Protein AF-A0A814MSZ6-F1 (afdb_monomer_lite)

Secondary structure (DSSP, 8-state):
-HHHHHTT---S---HHHHHHTT-TTHHHHHHHH--HHHHHHHHHHHHHHHHTT-S--PPPP--PPTTSPPPPPPPPPP--HHHHHHH-TT---------S--EEEEE-TT--EEEEETTSPBPPGGGTHHHHHHHHHH-TT-SSEEEE-

Sequence (150 aa):
MFIRLIQKDLKINACPKHIIDSLGANAYESFQATNDLKSFIKHYLEHKNSIDNGTQLNKQLSIKIELMTPVHPMLTEPCKSVDFAFKRCPNGFYAEIKYDGEHLQVHKDQANKFKFFSRSLKPVIEHKIEQISQYVLKAFPKGESLILDG

InterPro domains:
  IPR012310 DNA ligase, ATP-dependent, central [PF01068] (73-150)
  IPR036599 DNA ligase, ATP-dependent, N-terminal domain superfamily [G3DSA:1.10.3260.10] (1-52)
  IPR050191 ATP-dependent DNA ligase [PTHR45674] (2-150)

Radius of gyration: 19.81 Å; chains: 1; bounding box: 41×50×52 Å

Structure (mmCIF, N/CA/C/O backbone):
data_AF-A0A814MSZ6-F1
#
_entry.id   AF-A0A814MSZ6-F1
#
loop_
_atom_site.group_PDB
_atom_site.id
_atom_site.type_symbol
_atom_site.label_atom_id
_atom_site.label_alt_id
_atom_site.label_comp_id
_atom_site.label_asym_id
_atom_site.label_entity_id
_atom_site.label_seq_id
_atom_site.pdbx_PDB_ins_code
_atom_site.Cartn_x
_atom_site.Cartn_y
_atom_site.Cartn_z
_atom_site.occupancy
_atom_site.B_iso_or_equiv
_atom_site.auth_seq_id
_atom_site.auth_comp_id
_atom_site.auth_asym_id
_atom_site.auth_atom_id
_atom_site.pdbx_PDB_model_num
ATOM 1 N N . MET A 1 1 ? 3.470 30.964 3.367 1.00 75.94 1 MET A N 1
ATOM 2 C CA . MET A 1 1 ? 3.510 29.548 3.808 1.00 75.94 1 MET A CA 1
ATOM 3 C C . MET A 1 1 ? 2.179 28.825 3.587 1.00 75.94 1 MET A C 1
ATOM 5 O O . MET A 1 1 ? 2.198 27.762 2.986 1.00 75.94 1 MET A O 1
ATOM 9 N N . PHE A 1 2 ? 1.029 29.402 3.964 1.00 93.19 2 PHE A N 1
ATOM 10 C CA . PHE A 1 2 ? -0.299 28.780 3.785 1.00 93.19 2 PHE A CA 1
ATOM 11 C C . PHE A 1 2 ? -0.625 28.319 2.356 1.00 93.19 2 PHE A C 1
ATOM 13 O O . PHE A 1 2 ? -1.100 27.205 2.175 1.00 93.19 2 PHE A O 1
ATOM 20 N N . ILE A 1 3 ? -0.292 29.116 1.335 1.00 94.81 3 ILE A N 1
ATOM 21 C CA . ILE A 1 3 ? -0.525 28.742 -0.073 1.00 94.81 3 ILE A CA 1
ATOM 22 C C . ILE A 1 3 ? 0.195 27.431 -0.434 1.00 94.81 3 ILE A C 1
ATOM 24 O O . ILE A 1 3 ? -0.379 26.580 -1.104 1.00 94.81 3 ILE A O 1
ATOM 28 N N . ARG A 1 4 ? 1.415 27.215 0.075 1.00 92.75 4 ARG A N 1
ATOM 29 C CA . ARG A 1 4 ? 2.180 25.980 -0.161 1.00 92.75 4 ARG A CA 1
ATOM 30 C C . ARG A 1 4 ? 1.559 24.756 0.517 1.00 92.75 4 ARG A C 1
ATOM 32 O O . ARG A 1 4 ? 1.594 23.666 -0.045 1.00 92.75 4 ARG A O 1
ATOM 39 N N . LEU A 1 5 ? 0.946 24.939 1.691 1.00 94.50 5 LEU A N 1
ATOM 40 C CA . LEU A 1 5 ? 0.178 23.880 2.358 1.00 94.50 5 LEU A CA 1
ATOM 41 C C . LEU A 1 5 ? -1.056 23.496 1.534 1.00 94.50 5 LEU A C 1
ATOM 43 O O . LEU A 1 5 ? -1.304 22.312 1.329 1.00 94.50 5 LEU A O 1
ATOM 47 N N . ILE A 1 6 ? -1.779 24.485 1.000 1.00 95.50 6 ILE A N 1
ATOM 48 C CA . ILE A 1 6 ? -2.932 24.255 0.113 1.00 95.50 6 ILE A CA 1
ATOM 49 C C . ILE A 1 6 ? -2.494 23.528 -1.168 1.00 95.50 6 ILE A C 1
ATOM 51 O O . ILE A 1 6 ? -3.153 22.586 -1.601 1.00 95.50 6 ILE A O 1
ATOM 55 N N . GLN A 1 7 ? -1.346 23.909 -1.735 1.00 94.69 7 GLN A N 1
ATOM 56 C CA . GLN A 1 7 ? -0.747 23.263 -2.909 1.00 94.69 7 GLN A CA 1
ATOM 57 C C . GLN A 1 7 ? -0.172 21.864 -2.629 1.00 94.69 7 GLN A C 1
ATOM 59 O O . GLN A 1 7 ? 0.201 21.174 -3.573 1.00 94.69 7 GLN A O 1
ATOM 64 N N . LYS A 1 8 ? -0.111 21.432 -1.359 1.00 91.69 8 LYS A N 1
ATOM 65 C CA . LYS A 1 8 ? 0.490 20.160 -0.918 1.00 91.69 8 LYS A CA 1
ATOM 66 C C . LYS A 1 8 ? 1.968 20.008 -1.297 1.00 91.69 8 LYS A C 1
ATOM 68 O O . LYS A 1 8 ? 2.462 18.890 -1.417 1.00 91.69 8 LYS A O 1
ATOM 73 N N . ASP A 1 9 ? 2.681 21.122 -1.447 1.00 92.81 9 ASP A N 1
ATOM 74 C CA . ASP A 1 9 ? 4.107 21.131 -1.770 1.00 92.81 9 ASP A CA 1
ATOM 75 C C . ASP A 1 9 ? 4.827 22.254 -1.016 1.00 92.81 9 ASP A C 1
ATOM 77 O O . ASP A 1 9 ? 4.719 23.440 -1.339 1.00 92.81 9 ASP A O 1
ATOM 81 N N . LEU A 1 10 ? 5.588 21.870 0.013 1.00 92.38 10 LEU A N 1
ATOM 82 C CA . LEU A 1 10 ? 6.337 22.807 0.848 1.00 92.38 10 LEU A CA 1
ATOM 83 C C . LEU A 1 10 ? 7.637 23.304 0.186 1.00 92.38 10 LEU A C 1
ATOM 85 O O . LEU A 1 10 ? 8.168 24.329 0.627 1.00 92.38 10 LEU A O 1
ATOM 89 N N . LYS A 1 11 ? 8.132 22.639 -0.874 1.00 92.44 11 LYS A N 1
ATOM 90 C CA . LYS A 1 11 ? 9.428 22.912 -1.531 1.00 92.44 11 LYS A CA 1
ATOM 91 C C . LYS A 1 11 ? 10.636 22.872 -0.579 1.00 92.44 11 LYS A C 1
ATOM 93 O O . LYS A 1 11 ? 11.546 23.686 -0.695 1.00 92.44 11 LYS A O 1
ATOM 98 N N . ILE A 1 12 ? 10.635 21.934 0.370 1.00 92.88 12 ILE A N 1
ATOM 99 C CA . ILE A 1 12 ? 11.724 21.738 1.351 1.00 92.88 12 ILE A CA 1
ATOM 100 C C . ILE A 1 12 ? 12.658 20.567 1.004 1.00 92.88 12 ILE A C 1
ATOM 102 O O . ILE A 1 12 ? 13.550 20.256 1.781 1.00 92.88 12 ILE A O 1
ATOM 106 N N . ASN A 1 13 ? 12.440 19.895 -0.135 1.00 91.75 13 ASN A N 1
ATOM 107 C CA . ASN A 1 13 ? 13.196 18.714 -0.586 1.00 91.75 13 ASN A CA 1
ATOM 108 C C . ASN A 1 13 ? 13.284 17.567 0.443 1.00 91.75 13 ASN A C 1
ATOM 110 O O . ASN A 1 13 ? 14.136 16.692 0.330 1.00 91.75 13 ASN A O 1
ATOM 114 N N . ALA A 1 14 ? 12.377 17.543 1.421 1.00 92.38 14 ALA A N 1
ATOM 115 C CA . ALA A 1 14 ? 12.292 16.508 2.438 1.00 92.38 14 ALA A CA 1
ATOM 116 C C . ALA A 1 14 ? 11.037 15.657 2.217 1.00 92.38 14 ALA A C 1
ATOM 118 O O . ALA A 1 14 ? 9.908 16.120 2.377 1.00 92.38 14 ALA A O 1
ATOM 119 N N . CYS A 1 15 ? 11.244 14.398 1.839 1.00 88.31 15 CYS A N 1
ATOM 120 C CA . CYS A 1 15 ? 10.190 13.382 1.791 1.00 88.31 15 CYS A CA 1
ATOM 121 C C . CYS A 1 15 ? 9.793 12.896 3.202 1.00 88.31 15 CYS A C 1
ATOM 123 O O . CYS A 1 15 ? 10.610 13.007 4.119 1.00 88.31 15 CYS A O 1
ATOM 125 N N . PRO A 1 16 ? 8.613 12.258 3.366 1.00 89.69 16 PRO A N 1
ATOM 126 C CA . PRO A 1 16 ? 8.169 11.686 4.643 1.00 89.69 16 PRO A CA 1
ATOM 127 C C . PRO A 1 16 ? 9.206 10.782 5.311 1.00 89.69 16 PRO A C 1
ATOM 129 O O . PRO A 1 16 ? 9.372 10.850 6.523 1.00 89.69 16 PRO A O 1
ATOM 132 N N . LYS A 1 17 ? 9.961 10.013 4.516 1.00 91.19 17 LYS A N 1
ATOM 133 C CA . LYS A 1 17 ? 11.074 9.188 4.995 1.00 91.19 17 LYS A CA 1
ATOM 134 C C . LYS A 1 17 ? 12.061 9.976 5.861 1.00 91.19 17 LYS A C 1
ATOM 136 O O . LYS A 1 17 ? 12.279 9.605 7.001 1.00 91.19 17 LYS A O 1
ATOM 141 N N . HIS A 1 18 ? 12.565 11.111 5.375 1.00 92.88 18 HIS A N 1
ATOM 142 C CA . HIS A 1 18 ? 13.533 11.929 6.118 1.00 92.88 18 HIS A CA 1
ATOM 143 C C . HIS A 1 18 ? 12.963 12.466 7.436 1.00 92.88 18 HIS A C 1
ATOM 145 O O . HIS A 1 18 ? 13.673 12.562 8.431 1.00 92.88 18 HIS A O 1
ATOM 151 N N . ILE A 1 19 ? 11.676 12.826 7.439 1.00 92.69 19 ILE A N 1
ATOM 152 C CA . ILE A 1 19 ? 11.004 13.382 8.617 1.00 92.69 19 ILE A CA 1
ATOM 153 C C . ILE A 1 19 ? 10.800 12.283 9.662 1.00 92.69 19 ILE A C 1
ATOM 155 O O . ILE A 1 19 ? 11.082 12.493 10.836 1.00 92.69 19 ILE A O 1
ATOM 159 N N . ILE A 1 20 ? 10.352 11.101 9.246 1.00 91.06 20 ILE A N 1
ATOM 160 C CA . ILE A 1 20 ? 10.047 9.994 10.157 1.00 91.06 20 ILE A CA 1
ATOM 161 C C . ILE A 1 20 ? 11.330 9.315 10.648 1.00 91.06 20 ILE A C 1
ATOM 163 O O . ILE A 1 20 ? 11.416 8.995 11.828 1.00 91.06 20 ILE A O 1
ATOM 167 N N . ASP A 1 21 ? 12.353 9.181 9.800 1.00 90.62 21 ASP A N 1
ATOM 168 C CA . ASP A 1 21 ? 13.664 8.637 10.186 1.00 90.62 21 ASP A CA 1
ATOM 169 C C . ASP A 1 21 ? 14.340 9.469 11.290 1.00 90.62 21 ASP A C 1
ATOM 171 O 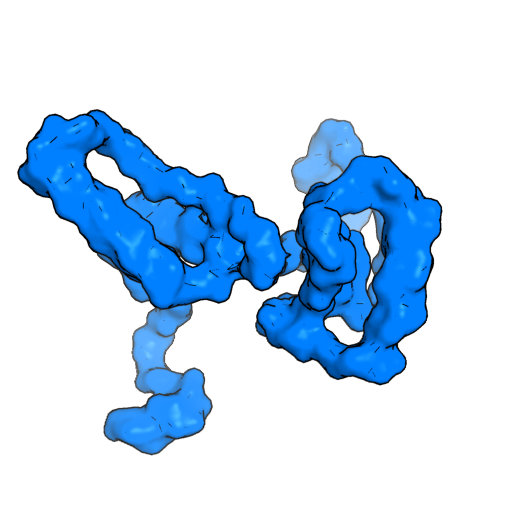O . ASP A 1 21 ? 15.091 8.926 12.098 1.00 90.62 21 ASP A O 1
ATOM 175 N N . SER A 1 22 ? 14.033 10.769 11.400 1.00 88.50 22 SER A N 1
ATOM 176 C CA . SER A 1 22 ? 14.536 11.600 12.504 1.00 88.50 22 SER A CA 1
ATOM 177 C C . SER A 1 22 ? 13.986 11.218 13.886 1.00 88.50 22 SER A C 1
ATOM 179 O O . SER A 1 22 ? 14.563 11.608 14.899 1.00 88.50 22 SER A O 1
ATOM 181 N N . LEU A 1 23 ? 12.889 10.453 13.952 1.00 86.75 23 LEU A N 1
ATOM 182 C CA . LEU A 1 23 ? 12.273 10.032 15.213 1.00 86.75 23 LEU A CA 1
ATOM 183 C C . LEU A 1 23 ? 13.008 8.845 15.853 1.00 86.75 23 LEU A C 1
ATOM 185 O O . LEU A 1 23 ? 12.893 8.639 17.062 1.00 86.75 23 LEU A O 1
ATOM 189 N N . GLY A 1 24 ? 13.774 8.077 15.075 1.00 83.25 24 GLY A N 1
ATOM 190 C CA . GLY A 1 24 ? 14.574 6.963 15.573 1.00 83.25 24 GLY A CA 1
ATOM 191 C C . GLY A 1 24 ? 14.889 5.915 14.508 1.00 83.25 24 GLY A C 1
ATOM 192 O O . GLY A 1 24 ? 14.357 5.938 13.398 1.00 83.25 24 GLY A O 1
ATOM 193 N N . ALA A 1 25 ? 15.736 4.950 14.871 1.00 80.25 25 ALA A N 1
ATOM 194 C CA . ALA A 1 25 ? 16.026 3.800 14.018 1.00 80.25 25 ALA A CA 1
ATOM 195 C C . ALA A 1 25 ? 14.747 2.972 13.768 1.00 80.25 25 ALA A C 1
ATOM 197 O O . ALA A 1 25 ? 13.968 2.732 14.691 1.00 80.25 25 ALA A O 1
ATOM 198 N N . ASN A 1 26 ? 14.533 2.545 12.519 1.00 81.75 26 ASN A N 1
ATOM 199 C CA . ASN A 1 26 ? 13.374 1.766 12.046 1.00 81.75 26 ASN A CA 1
ATOM 200 C C . ASN A 1 26 ? 12.002 2.461 12.199 1.00 81.75 26 ASN A C 1
ATOM 202 O O . ASN A 1 26 ? 10.952 1.823 12.060 1.00 81.75 26 ASN A O 1
ATOM 206 N N . ALA A 1 27 ? 11.983 3.775 12.451 1.00 86.12 27 ALA A N 1
ATOM 207 C CA . ALA A 1 27 ? 10.751 4.554 12.558 1.00 86.12 27 ALA A CA 1
ATOM 208 C C . ALA A 1 27 ? 9.951 4.526 11.247 1.00 86.12 27 ALA A C 1
ATOM 210 O O . ALA A 1 27 ? 8.740 4.301 11.263 1.00 86.12 27 ALA A O 1
ATOM 211 N N . TYR A 1 28 ? 10.624 4.696 10.106 1.00 88.06 28 TYR A N 1
ATOM 212 C CA . TYR A 1 28 ? 9.954 4.687 8.810 1.00 88.06 28 TYR A CA 1
ATOM 213 C C . TYR A 1 28 ? 9.405 3.310 8.436 1.00 88.06 28 TYR A C 1
ATOM 215 O O . TYR A 1 28 ? 8.282 3.230 7.953 1.00 88.06 28 TYR A O 1
ATOM 223 N N . GLU A 1 29 ? 10.129 2.228 8.720 1.00 85.44 29 GLU A N 1
ATOM 224 C CA . GLU A 1 29 ? 9.651 0.857 8.476 1.00 85.44 29 GLU A CA 1
ATOM 225 C C . GLU A 1 29 ? 8.398 0.544 9.304 1.00 85.44 29 GLU A C 1
ATOM 227 O O . GLU A 1 29 ? 7.416 -0.002 8.800 1.00 85.44 29 GLU A O 1
ATOM 232 N N . SER A 1 30 ? 8.394 0.978 10.565 1.00 83.88 30 SER A N 1
ATOM 233 C CA . SER A 1 30 ? 7.231 0.854 11.446 1.00 83.88 30 SER A CA 1
ATOM 234 C C . SER A 1 30 ? 6.045 1.667 10.924 1.00 83.88 30 SER A C 1
ATOM 236 O O . SER A 1 30 ? 4.918 1.175 10.890 1.00 83.88 30 SER A O 1
ATOM 238 N N . PHE A 1 31 ? 6.296 2.887 10.441 1.00 86.81 31 PHE A N 1
ATOM 239 C CA . PHE A 1 31 ? 5.271 3.703 9.800 1.00 86.81 31 PHE A CA 1
ATOM 240 C C . PHE A 1 31 ? 4.751 3.081 8.495 1.00 86.81 31 PHE A C 1
ATOM 242 O O . PHE A 1 31 ? 3.554 3.148 8.236 1.00 86.81 31 PHE A O 1
ATOM 249 N N . GLN A 1 32 ? 5.601 2.449 7.683 1.00 85.06 32 GLN A N 1
ATOM 250 C CA . GLN A 1 32 ? 5.178 1.794 6.442 1.00 85.06 32 GLN A CA 1
ATOM 251 C C . GLN A 1 32 ? 4.204 0.636 6.692 1.00 85.06 32 GLN A C 1
ATOM 253 O O . GLN A 1 32 ? 3.292 0.441 5.885 1.00 85.06 32 GLN A O 1
ATOM 258 N N . ALA A 1 33 ? 4.365 -0.090 7.802 1.00 81.31 33 ALA A N 1
ATOM 259 C CA . ALA A 1 33 ? 3.473 -1.185 8.178 1.00 81.31 33 ALA A CA 1
ATOM 260 C C . ALA A 1 33 ? 2.119 -0.707 8.719 1.00 81.31 33 ALA A C 1
ATOM 262 O O . ALA A 1 33 ? 1.096 -1.311 8.405 1.00 81.31 33 ALA A O 1
ATOM 263 N N . THR A 1 34 ? 2.103 0.368 9.512 1.00 78.06 34 THR A N 1
ATOM 264 C CA . THR A 1 34 ? 0.862 0.901 10.093 1.00 78.06 34 THR A CA 1
ATOM 265 C C . THR A 1 34 ? 0.135 1.845 9.141 1.00 78.06 34 THR A C 1
ATOM 267 O O . THR A 1 34 ? -1.080 1.897 9.167 1.00 78.06 34 THR A O 1
ATOM 270 N N . ASN A 1 35 ? 0.841 2.622 8.317 1.00 81.00 35 ASN A N 1
ATOM 271 C CA . ASN A 1 35 ? 0.283 3.599 7.370 1.00 81.00 35 ASN A CA 1
ATOM 272 C C . ASN A 1 35 ? -0.771 4.576 7.957 1.00 81.00 35 ASN A C 1
ATOM 274 O O . ASN A 1 35 ? -1.578 5.165 7.238 1.00 81.00 35 ASN A O 1
ATOM 278 N N . ASP A 1 36 ? -0.749 4.782 9.275 1.00 85.19 36 ASP A N 1
ATOM 279 C CA . ASP A 1 36 ? -1.515 5.800 9.986 1.00 85.19 36 ASP A CA 1
ATOM 280 C C . ASP A 1 36 ? -0.560 6.595 10.875 1.00 85.19 36 ASP A C 1
ATOM 282 O O . ASP A 1 36 ? -0.014 6.091 11.859 1.00 85.19 36 ASP A O 1
ATOM 286 N N . LEU A 1 37 ? -0.369 7.868 10.526 1.00 88.81 37 LEU A N 1
ATOM 287 C CA . LEU A 1 37 ? 0.542 8.762 11.232 1.00 88.81 37 LEU A CA 1
ATOM 288 C C . LEU A 1 37 ? 0.092 9.013 12.673 1.00 88.81 37 LEU A C 1
ATOM 290 O O . LEU A 1 37 ? 0.931 9.149 13.561 1.00 88.81 37 LEU A O 1
ATOM 294 N N . LYS A 1 38 ? -1.220 9.077 12.924 1.00 89.06 38 LYS A N 1
ATOM 295 C CA . LYS A 1 38 ? -1.744 9.379 14.259 1.00 89.06 38 LYS A CA 1
ATOM 296 C C . LYS A 1 38 ? -1.519 8.201 15.200 1.00 89.06 38 LYS A C 1
ATOM 298 O O . LYS A 1 38 ? -1.021 8.408 16.308 1.00 89.06 38 LYS A O 1
ATOM 303 N N . SER A 1 39 ? -1.856 6.992 14.749 1.00 85.50 39 SER A N 1
ATOM 304 C CA . SER A 1 39 ? -1.584 5.758 15.49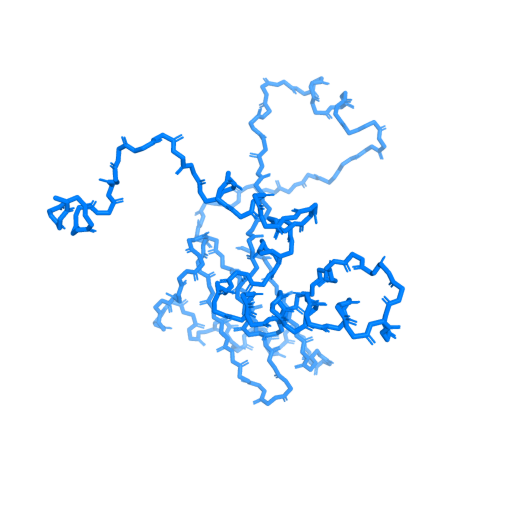2 1.00 85.50 39 SER A CA 1
ATOM 305 C C . SER A 1 39 ? -0.081 5.580 15.731 1.00 85.50 39 SER A C 1
ATOM 307 O O . SER A 1 39 ? 0.354 5.405 16.870 1.00 85.50 39 SER A O 1
ATOM 309 N N . PHE A 1 40 ? 0.733 5.772 14.688 1.00 87.31 40 PHE A N 1
ATOM 310 C CA . PHE A 1 40 ? 2.189 5.688 14.778 1.00 87.31 40 PHE A CA 1
ATOM 311 C C . PHE A 1 40 ? 2.785 6.646 15.822 1.00 87.31 40 PHE A C 1
ATOM 313 O O . PHE A 1 40 ? 3.552 6.215 16.681 1.00 87.31 40 PHE A O 1
ATOM 320 N N . ILE A 1 41 ? 2.414 7.933 15.801 1.00 89.06 41 ILE A N 1
ATOM 321 C CA . ILE A 1 41 ? 2.919 8.917 16.775 1.00 89.06 41 ILE A CA 1
ATOM 322 C C . ILE A 1 41 ? 2.478 8.554 18.195 1.00 89.06 41 ILE A C 1
ATOM 324 O O . ILE A 1 41 ? 3.272 8.676 19.126 1.00 89.06 41 ILE A O 1
ATOM 328 N N . LYS A 1 42 ? 1.235 8.092 18.379 1.00 88.06 42 LYS A N 1
ATOM 329 C CA . LYS A 1 42 ? 0.741 7.667 19.693 1.00 88.06 42 LYS A CA 1
ATOM 330 C C . LYS A 1 42 ? 1.598 6.529 20.257 1.00 88.06 42 LYS A C 1
ATOM 332 O O . LYS A 1 42 ? 2.096 6.651 21.373 1.00 88.06 42 LYS A O 1
ATOM 337 N N . HIS A 1 43 ? 1.839 5.487 19.465 1.00 83.00 43 HIS A N 1
ATOM 338 C CA . HIS A 1 43 ? 2.694 4.368 19.862 1.00 83.00 43 HIS A CA 1
ATOM 339 C C . HIS A 1 43 ? 4.148 4.779 20.090 1.00 83.00 43 HIS A C 1
ATOM 341 O O . HIS A 1 43 ? 4.784 4.309 21.032 1.00 83.00 43 HIS A O 1
ATOM 347 N N . TYR A 1 44 ? 4.672 5.691 19.272 1.00 85.44 44 TYR A N 1
ATOM 348 C CA . TYR A 1 44 ? 6.009 6.241 19.459 1.00 85.44 44 TYR A CA 1
ATOM 349 C C . TYR A 1 44 ? 6.144 6.989 20.796 1.00 85.44 44 TYR A C 1
ATOM 351 O O . TYR A 1 44 ? 7.120 6.790 21.518 1.00 85.44 44 TYR A O 1
ATOM 359 N N . LEU A 1 45 ? 5.158 7.815 21.160 1.00 87.06 45 LEU A N 1
ATOM 360 C CA . LEU A 1 45 ? 5.154 8.544 22.432 1.00 87.06 45 LEU A CA 1
ATOM 361 C C . LEU A 1 45 ? 5.016 7.601 23.636 1.00 87.06 45 LEU A C 1
ATOM 363 O O . LEU A 1 45 ? 5.735 7.763 24.618 1.00 87.06 45 LEU A O 1
ATOM 367 N N . GLU A 1 46 ? 4.143 6.594 23.553 1.00 84.25 46 GLU A N 1
ATOM 368 C CA . GLU A 1 46 ? 4.007 5.544 24.577 1.00 84.25 46 GLU A CA 1
ATOM 369 C C . GLU A 1 46 ? 5.326 4.786 24.787 1.00 84.25 46 GLU A C 1
ATOM 371 O O . GLU A 1 46 ? 5.750 4.554 25.923 1.00 84.25 46 GLU A O 1
ATOM 376 N N . HIS A 1 47 ? 6.008 4.449 23.691 1.00 81.38 47 HIS A N 1
ATOM 377 C CA . HIS A 1 47 ? 7.308 3.795 23.722 1.00 81.38 47 HIS A CA 1
ATOM 378 C C . HIS A 1 47 ? 8.389 4.685 24.349 1.00 81.38 47 HIS A C 1
ATOM 380 O O . HIS A 1 47 ? 9.122 4.240 25.231 1.00 81.38 47 HIS A O 1
ATOM 386 N N . LYS A 1 48 ? 8.452 5.963 23.955 1.00 82.50 48 LYS A N 1
ATOM 387 C CA . LYS A 1 48 ? 9.396 6.938 24.517 1.00 82.50 48 LYS A CA 1
ATOM 388 C C . LYS A 1 48 ? 9.206 7.107 26.029 1.00 82.50 48 LYS A C 1
ATOM 390 O O . LYS A 1 48 ? 10.168 6.988 26.778 1.00 82.50 48 LYS A O 1
ATOM 395 N N . ASN A 1 49 ? 7.961 7.262 26.482 1.00 82.50 49 ASN A N 1
ATOM 396 C CA . ASN A 1 49 ? 7.645 7.368 27.909 1.00 82.50 49 ASN A CA 1
ATOM 397 C C . ASN A 1 49 ? 8.012 6.091 28.689 1.00 82.50 49 ASN A C 1
ATOM 399 O O . ASN A 1 49 ? 8.371 6.158 29.862 1.00 82.50 49 ASN A O 1
ATOM 403 N N . SER A 1 50 ? 7.916 4.915 28.065 1.00 76.19 50 SER A N 1
ATOM 404 C CA . SER A 1 50 ? 8.268 3.635 28.701 1.00 76.19 50 SER A CA 1
ATOM 405 C C . SER A 1 50 ? 9.780 3.480 28.906 1.00 76.19 50 SER A C 1
ATOM 407 O O . SER A 1 50 ? 10.202 2.931 29.928 1.00 76.19 50 SER A O 1
ATOM 409 N N . ILE A 1 51 ? 10.583 3.994 27.965 1.00 73.75 51 ILE A N 1
ATOM 410 C CA . ILE A 1 51 ? 12.047 4.078 28.078 1.00 73.75 51 ILE A CA 1
ATOM 411 C C . ILE A 1 51 ? 12.432 5.033 29.210 1.00 73.75 51 ILE A C 1
ATOM 413 O O . ILE A 1 51 ? 13.215 4.653 30.078 1.00 73.75 51 ILE A O 1
ATOM 417 N N . ASP A 1 52 ? 11.842 6.231 29.238 1.00 73.12 52 ASP A N 1
ATOM 418 C CA . ASP A 1 52 ? 12.154 7.252 30.248 1.00 73.12 52 ASP A CA 1
ATOM 419 C C . ASP A 1 52 ? 11.819 6.773 31.676 1.00 73.12 52 ASP A C 1
ATOM 421 O O . ASP A 1 52 ? 12.533 7.084 32.627 1.00 73.12 52 ASP A O 1
ATOM 425 N N . ASN A 1 53 ? 10.781 5.942 31.825 1.00 76.19 53 ASN A N 1
ATOM 426 C CA . ASN A 1 53 ? 10.383 5.338 33.101 1.00 76.19 53 ASN A CA 1
ATOM 427 C C . ASN A 1 53 ? 11.162 4.053 33.466 1.00 76.19 53 ASN A C 1
ATOM 429 O O . ASN A 1 53 ? 10.840 3.413 34.465 1.00 76.19 53 ASN A O 1
ATOM 433 N N . GLY A 1 54 ? 12.154 3.635 32.668 1.00 64.88 54 GLY A N 1
ATOM 434 C CA . GLY A 1 54 ? 13.052 2.511 32.978 1.00 64.88 54 GLY A CA 1
ATOM 435 C C . GLY A 1 54 ? 12.403 1.119 32.993 1.00 64.88 54 GLY A C 1
ATOM 436 O O . GLY A 1 54 ? 13.002 0.165 33.484 1.00 64.88 54 GLY A O 1
ATOM 437 N N . THR A 1 55 ? 11.180 0.980 32.470 1.00 61.25 55 THR A N 1
ATOM 438 C CA . THR A 1 55 ? 10.389 -0.266 32.555 1.00 61.25 55 THR A CA 1
ATOM 439 C C . THR A 1 55 ? 10.574 -1.200 31.359 1.00 61.25 55 THR A C 1
ATOM 441 O O . THR A 1 55 ? 10.231 -2.379 31.449 1.00 61.25 55 THR A O 1
ATOM 444 N N . GLN A 1 56 ? 11.137 -0.718 30.245 1.00 56.38 56 GLN A N 1
ATOM 445 C CA . GLN A 1 56 ? 11.422 -1.535 29.064 1.00 56.38 56 GLN A CA 1
ATOM 446 C C . GLN A 1 56 ? 12.888 -1.422 28.635 1.00 56.38 56 GLN A C 1
ATOM 448 O O . GLN A 1 56 ? 13.390 -0.340 28.342 1.00 56.38 56 GLN A O 1
ATOM 453 N N . LEU A 1 57 ? 13.560 -2.575 28.547 1.00 52.06 57 LEU A N 1
ATOM 454 C CA . LEU A 1 57 ? 14.824 -2.744 27.828 1.00 52.06 57 LEU A CA 1
ATOM 455 C C . LEU A 1 57 ? 14.614 -2.333 26.368 1.00 52.06 57 LEU A C 1
ATOM 457 O O . LEU A 1 57 ? 13.719 -2.901 25.750 1.00 52.06 57 LEU A O 1
ATOM 461 N N . ASN A 1 58 ? 15.429 -1.392 25.864 1.00 54.09 58 ASN A N 1
ATOM 462 C CA . ASN A 1 58 ? 15.579 -0.920 24.472 1.00 54.09 58 ASN A CA 1
ATOM 463 C C . ASN A 1 58 ? 14.920 -1.814 23.406 1.00 54.09 58 ASN A C 1
ATOM 465 O O . ASN A 1 58 ? 15.599 -2.518 22.653 1.00 54.09 58 ASN A O 1
ATOM 469 N N . LYS A 1 59 ? 13.590 -1.805 23.332 1.00 58.06 59 LYS A N 1
ATOM 470 C CA . LYS A 1 59 ? 12.869 -2.585 22.341 1.00 58.06 59 LYS A CA 1
ATOM 471 C C . LYS A 1 59 ? 12.800 -1.704 21.107 1.00 58.06 59 LYS A C 1
ATOM 473 O O . LYS A 1 59 ? 12.481 -0.526 21.189 1.00 58.06 59 LYS A O 1
ATOM 478 N N . GLN A 1 60 ? 13.181 -2.233 19.955 1.00 61.19 60 GLN A N 1
ATOM 479 C CA . GLN A 1 60 ? 12.919 -1.523 18.709 1.00 61.19 60 GLN A CA 1
ATOM 480 C C . GLN A 1 60 ? 11.403 -1.341 18.567 1.00 61.19 60 GLN A C 1
ATOM 482 O O . GLN A 1 60 ? 10.640 -2.201 19.025 1.00 61.19 60 GLN A O 1
ATOM 487 N N . LEU A 1 61 ? 10.967 -0.234 17.950 1.00 65.94 61 LEU A N 1
ATOM 488 C CA . LEU A 1 61 ? 9.553 -0.036 17.634 1.00 65.94 61 LEU A CA 1
ATOM 489 C C . LEU A 1 61 ? 9.055 -1.294 16.907 1.00 65.94 61 LEU A C 1
ATOM 491 O O . LEU A 1 61 ? 9.609 -1.691 15.883 1.00 65.94 61 LEU A O 1
ATOM 495 N N . SER A 1 62 ? 8.063 -1.975 17.480 1.00 66.00 62 SER A N 1
ATOM 496 C CA . SER A 1 62 ? 7.577 -3.217 16.892 1.00 66.00 62 SER A CA 1
ATOM 497 C C . SER A 1 62 ? 6.784 -2.890 15.635 1.00 66.00 62 SER A C 1
ATOM 499 O O . SER A 1 62 ? 5.724 -2.270 15.730 1.00 66.00 62 SER A O 1
ATOM 501 N N . ILE A 1 63 ? 7.273 -3.344 14.486 1.00 67.88 63 ILE A N 1
ATOM 502 C CA . ILE A 1 63 ? 6.547 -3.287 13.220 1.00 67.88 63 ILE A CA 1
ATOM 503 C C . ILE A 1 63 ? 5.306 -4.174 13.369 1.00 67.88 63 ILE A C 1
ATOM 505 O O . ILE A 1 63 ? 5.421 -5.389 13.541 1.00 67.88 63 ILE A O 1
ATOM 509 N N . LYS A 1 64 ? 4.118 -3.566 13.361 1.00 72.25 64 LYS A N 1
ATOM 510 C CA . LYS A 1 64 ? 2.843 -4.281 13.459 1.00 72.25 64 LYS A CA 1
ATOM 511 C C . LYS A 1 64 ? 1.963 -3.922 12.276 1.00 72.25 64 LYS A C 1
ATOM 513 O O . LYS A 1 64 ? 1.687 -2.750 12.030 1.00 72.25 64 LYS A O 1
ATOM 518 N N . ILE A 1 65 ? 1.528 -4.960 11.574 1.00 80.69 65 ILE A N 1
ATOM 519 C CA . ILE A 1 65 ? 0.455 -4.869 10.592 1.00 80.69 65 ILE A CA 1
ATOM 520 C C . ILE A 1 65 ? -0.851 -4.984 11.367 1.00 80.69 65 ILE A C 1
ATOM 522 O O . ILE A 1 65 ? -1.060 -5.948 12.105 1.00 80.69 65 ILE A O 1
ATOM 526 N N . GLU A 1 66 ? -1.717 -3.993 11.205 1.00 83.94 66 GLU A N 1
ATOM 527 C CA . GLU A 1 66 ? -3.038 -3.988 11.815 1.00 83.94 66 GLU A CA 1
ATOM 528 C C . GLU A 1 66 ? -4.092 -4.350 10.775 1.00 83.94 66 GLU A C 1
ATOM 530 O O . GLU A 1 66 ? -4.108 -3.837 9.653 1.00 83.94 66 GLU A O 1
ATOM 535 N N . LEU A 1 67 ? -5.004 -5.24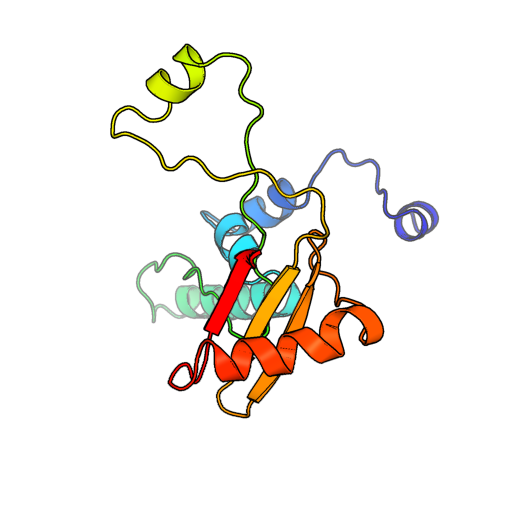1 11.157 1.00 86.06 67 LEU A N 1
ATOM 536 C CA . LEU A 1 67 ? -6.157 -5.544 10.327 1.00 86.06 67 LEU A CA 1
ATOM 537 C C . LEU A 1 67 ? -6.976 -4.261 10.104 1.00 86.06 67 LEU A C 1
ATOM 539 O O . LEU A 1 67 ? -7.086 -3.425 10.994 1.00 86.06 67 LEU A O 1
ATOM 543 N N . MET A 1 68 ? -7.595 -4.126 8.928 1.00 87.56 68 MET A N 1
ATOM 544 C CA . MET A 1 68 ? -8.391 -2.957 8.521 1.00 87.56 68 MET A CA 1
ATOM 545 C C . MET A 1 68 ? -7.626 -1.644 8.317 1.00 87.56 68 MET A C 1
ATOM 547 O O . MET A 1 68 ? -8.274 -0.626 8.019 1.00 87.56 68 MET A O 1
ATOM 551 N N . THR A 1 69 ? -6.299 -1.685 8.403 1.00 89.06 69 THR A N 1
ATOM 552 C CA . THR A 1 69 ? -5.404 -0.572 8.099 1.00 89.06 69 THR A CA 1
ATOM 553 C C . THR A 1 69 ? -4.562 -0.924 6.866 1.00 89.06 69 THR A C 1
ATOM 555 O O . THR A 1 69 ? -4.002 -2.018 6.819 1.00 89.06 69 THR A O 1
ATOM 558 N N . PRO A 1 70 ? -4.507 -0.057 5.840 1.00 89.56 70 PRO A N 1
ATOM 559 C CA . PRO A 1 70 ? -3.903 -0.401 4.556 1.00 89.56 70 PRO A CA 1
ATOM 560 C C . PRO A 1 70 ? -2.387 -0.572 4.650 1.00 89.56 70 PRO A C 1
ATOM 562 O O . PRO A 1 70 ? -1.696 0.296 5.178 1.00 89.56 70 PRO A O 1
ATOM 565 N N . VAL A 1 71 ? -1.864 -1.639 4.054 1.00 88.31 71 VAL A N 1
ATOM 566 C CA . VAL A 1 71 ? -0.427 -1.936 4.004 1.00 88.31 71 VAL A CA 1
ATOM 567 C C . VAL A 1 71 ? 0.160 -1.405 2.701 1.00 88.31 71 VAL A C 1
ATOM 569 O O . VAL A 1 71 ? -0.447 -1.547 1.640 1.00 88.31 71 VAL A O 1
ATOM 572 N N . HIS A 1 72 ? 1.351 -0.806 2.754 1.00 87.44 72 HIS A N 1
ATOM 573 C CA . HIS A 1 72 ? 2.041 -0.370 1.539 1.00 87.44 72 HIS A CA 1
ATOM 574 C C . HIS A 1 72 ? 2.278 -1.559 0.589 1.00 87.44 72 HIS A C 1
ATOM 576 O O . HIS A 1 72 ? 2.903 -2.534 1.009 1.00 87.44 72 HIS A O 1
ATOM 582 N N . PRO A 1 73 ? 1.817 -1.491 -0.676 1.00 88.88 73 PRO A N 1
ATOM 583 C CA . PRO A 1 73 ? 1.997 -2.583 -1.618 1.00 88.88 73 PRO A CA 1
ATOM 584 C C . PRO A 1 73 ? 3.472 -2.768 -1.959 1.00 88.88 73 PRO A C 1
ATOM 586 O O . PRO A 1 73 ? 4.242 -1.800 -2.032 1.00 88.88 73 PRO A O 1
ATOM 589 N N . MET A 1 74 ? 3.853 -4.015 -2.220 1.00 89.81 74 MET A N 1
ATOM 590 C CA . MET A 1 74 ? 5.186 -4.319 -2.715 1.00 89.81 74 MET A CA 1
ATOM 591 C C . MET A 1 74 ? 5.356 -3.730 -4.120 1.00 89.81 74 MET A C 1
ATOM 593 O O . MET A 1 74 ? 4.500 -3.868 -4.991 1.00 89.81 74 MET A O 1
ATOM 597 N N . LEU A 1 75 ? 6.473 -3.039 -4.347 1.00 89.81 75 LEU A N 1
ATOM 598 C CA . LEU A 1 75 ? 6.790 -2.453 -5.646 1.00 89.81 75 LEU A CA 1
ATOM 599 C C . LEU A 1 75 ? 7.757 -3.350 -6.412 1.00 89.81 75 LEU A C 1
ATOM 601 O O . LEU A 1 75 ? 8.721 -3.872 -5.857 1.00 89.81 75 LEU A O 1
ATOM 605 N N . THR A 1 76 ? 7.516 -3.480 -7.712 1.00 88.88 76 THR A N 1
ATOM 606 C CA . THR A 1 76 ? 8.383 -4.219 -8.629 1.00 88.88 76 THR A CA 1
ATOM 607 C C . THR A 1 76 ? 9.453 -3.309 -9.220 1.00 88.88 76 THR A C 1
ATOM 609 O O . THR A 1 76 ? 9.154 -2.208 -9.690 1.00 88.88 76 THR A O 1
ATOM 612 N N . GLU A 1 77 ? 10.688 -3.794 -9.265 1.00 91.25 77 GLU A N 1
ATOM 613 C CA . GLU A 1 77 ? 11.778 -3.148 -9.994 1.00 91.25 77 GLU A CA 1
ATOM 614 C C . GLU A 1 77 ? 11.675 -3.468 -11.500 1.00 91.25 77 GLU A C 1
ATOM 616 O O . GLU A 1 77 ? 11.402 -4.615 -11.863 1.00 91.25 77 GLU A O 1
ATOM 621 N N . PRO A 1 78 ? 11.883 -2.493 -12.406 1.00 90.81 78 PRO A N 1
ATOM 622 C CA . PRO A 1 78 ? 11.900 -2.765 -13.838 1.00 90.81 78 PRO A CA 1
ATOM 623 C C . PRO A 1 78 ? 13.106 -3.635 -14.217 1.00 90.81 78 PRO A C 1
ATOM 625 O O . PRO A 1 78 ? 14.259 -3.223 -14.089 1.00 90.81 78 PRO A O 1
ATOM 628 N N . CYS A 1 79 ? 12.835 -4.826 -14.746 1.00 90.19 79 CYS A N 1
ATOM 629 C CA . CYS A 1 79 ? 13.855 -5.748 -15.228 1.00 90.19 79 CYS A CA 1
ATOM 630 C C . CYS A 1 79 ? 14.123 -5.528 -16.725 1.00 90.19 79 CYS A C 1
ATOM 632 O O . CYS A 1 79 ? 13.201 -5.584 -17.536 1.00 90.19 79 CYS A O 1
ATOM 634 N N . LYS A 1 80 ? 15.383 -5.268 -17.099 1.00 91.44 80 LYS A N 1
ATOM 635 C CA . LYS A 1 80 ? 15.776 -4.990 -18.496 1.00 91.44 80 LYS A CA 1
ATOM 636 C C . LYS A 1 80 ? 16.249 -6.225 -19.266 1.00 91.44 80 LYS A C 1
ATOM 638 O O . LYS A 1 80 ? 16.274 -6.190 -20.491 1.00 91.44 80 LYS A O 1
ATOM 643 N N . SER A 1 81 ? 16.661 -7.284 -18.573 1.00 93.50 81 SER A N 1
ATOM 644 C CA . SER A 1 81 ? 17.160 -8.510 -19.196 1.00 93.50 81 SER A CA 1
ATOM 645 C C . SER A 1 81 ? 16.895 -9.728 -18.322 1.00 93.50 81 SER A C 1
ATOM 647 O O . SER A 1 81 ? 16.817 -9.636 -17.099 1.00 93.50 81 SER A O 1
ATOM 649 N N . VAL A 1 82 ? 16.804 -10.893 -18.958 1.00 91.38 82 VAL A N 1
ATOM 650 C CA . VAL A 1 82 ? 16.600 -12.168 -18.263 1.00 91.38 82 VAL A CA 1
ATOM 651 C C . VAL A 1 82 ? 17.768 -12.472 -17.315 1.00 91.38 82 VAL A C 1
ATOM 653 O O . VAL A 1 82 ? 17.544 -12.860 -16.170 1.00 91.38 82 VAL A O 1
ATOM 656 N N . ASP A 1 83 ? 19.006 -12.186 -17.729 1.00 92.69 83 ASP A N 1
ATOM 657 C CA . ASP A 1 83 ? 20.198 -12.369 -16.889 1.00 92.69 83 ASP A CA 1
ATOM 658 C C . ASP A 1 83 ? 20.153 -11.533 -15.606 1.00 92.69 83 ASP A C 1
ATOM 660 O O . ASP A 1 83 ? 20.593 -11.982 -14.547 1.00 92.69 83 ASP A O 1
ATOM 664 N N . PHE A 1 84 ? 19.599 -10.316 -15.677 1.00 92.81 84 PHE A N 1
ATOM 665 C CA . PHE A 1 84 ? 19.437 -9.464 -14.501 1.00 92.81 84 PHE A CA 1
ATOM 666 C C . PHE A 1 84 ? 18.488 -10.102 -13.480 1.00 92.81 84 PHE A C 1
ATOM 668 O O . PHE A 1 84 ? 18.789 -10.090 -12.285 1.00 92.81 84 PHE A O 1
ATOM 675 N N . ALA A 1 85 ? 17.394 -10.719 -13.940 1.00 90.81 85 ALA A N 1
ATOM 676 C CA . ALA A 1 85 ? 16.462 -11.431 -13.068 1.00 90.81 85 ALA A CA 1
ATOM 677 C C . ALA A 1 85 ? 17.133 -12.626 -12.369 1.00 90.81 85 ALA A C 1
ATOM 679 O O . ALA A 1 85 ? 17.058 -12.736 -11.145 1.00 90.81 85 ALA A O 1
ATOM 680 N N . PHE A 1 86 ? 17.858 -13.470 -13.111 1.00 92.56 86 PHE A N 1
ATOM 681 C CA . PHE A 1 86 ? 18.567 -14.621 -12.531 1.00 92.56 86 PHE A CA 1
ATOM 682 C C . PHE A 1 86 ? 19.691 -14.211 -11.577 1.00 92.56 86 PHE A C 1
ATOM 684 O O . PHE A 1 86 ? 19.881 -14.838 -10.537 1.00 92.56 86 PHE A O 1
ATOM 691 N N . LYS A 1 87 ? 20.406 -13.122 -11.879 1.00 93.44 87 LYS A N 1
ATOM 692 C CA . LYS A 1 87 ? 21.436 -12.584 -10.983 1.00 93.44 87 LYS A CA 1
ATOM 693 C C . LYS A 1 87 ? 20.843 -12.056 -9.675 1.00 93.44 87 LYS A C 1
ATOM 695 O O . LYS A 1 87 ? 21.477 -12.166 -8.628 1.00 93.44 87 LYS A O 1
ATOM 700 N N . ARG A 1 88 ? 19.652 -11.451 -9.730 1.00 90.75 88 ARG A N 1
ATOM 701 C CA . ARG A 1 88 ? 18.967 -10.892 -8.557 1.00 90.75 88 ARG A CA 1
ATOM 702 C C . ARG A 1 88 ? 18.328 -11.975 -7.691 1.00 90.75 88 ARG A C 1
ATOM 704 O O . ARG A 1 88 ? 18.350 -11.847 -6.470 1.00 90.75 88 ARG A O 1
ATOM 711 N N . CYS A 1 89 ? 17.804 -13.023 -8.318 1.00 91.44 89 CYS A N 1
ATOM 712 C CA . CYS A 1 89 ? 17.112 -14.130 -7.667 1.00 91.44 89 CYS A CA 1
ATOM 713 C C . CYS A 1 89 ? 17.886 -15.449 -7.870 1.00 91.44 89 CYS A C 1
ATOM 715 O O . CYS A 1 89 ? 17.446 -16.304 -8.642 1.00 91.44 89 CYS A O 1
ATOM 717 N N . PRO A 1 90 ? 19.028 -15.648 -7.178 1.00 92.38 90 PRO A N 1
ATOM 718 C CA . PRO A 1 90 ? 19.883 -16.823 -7.378 1.00 92.38 90 PRO A CA 1
ATOM 719 C C . PRO A 1 90 ? 19.223 -18.136 -6.931 1.00 92.38 90 PRO A C 1
ATOM 721 O O . PRO A 1 90 ? 19.580 -19.203 -7.419 1.00 92.38 90 PRO A O 1
ATOM 724 N N . ASN A 1 91 ? 18.234 -18.059 -6.037 1.00 94.12 91 ASN A N 1
ATOM 725 C CA . ASN A 1 91 ? 17.521 -19.216 -5.490 1.00 94.12 91 ASN A CA 1
ATOM 726 C C . ASN A 1 91 ? 16.269 -19.588 -6.310 1.00 94.12 91 ASN A C 1
ATOM 728 O O . ASN A 1 91 ? 15.436 -20.361 -5.842 1.00 94.12 91 ASN A O 1
ATOM 732 N N . GLY A 1 92 ? 16.119 -19.020 -7.511 1.00 91.75 92 GLY A N 1
ATOM 733 C CA . GLY A 1 92 ? 14.905 -19.121 -8.318 1.00 91.75 92 GLY A CA 1
ATOM 734 C C . GLY A 1 92 ? 13.862 -18.055 -7.967 1.00 91.75 92 GLY A C 1
ATOM 735 O O . GLY A 1 92 ? 14.004 -17.301 -7.003 1.00 91.75 92 GLY A O 1
ATOM 736 N N . PHE A 1 93 ? 12.824 -17.960 -8.797 1.00 93.44 93 PHE A N 1
ATOM 737 C CA . PHE A 1 93 ? 11.724 -17.007 -8.647 1.00 93.44 93 PHE A CA 1
ATOM 738 C C . PHE A 1 93 ? 10.438 -17.562 -9.270 1.00 93.44 93 PHE A C 1
ATOM 740 O O . PHE A 1 93 ? 10.488 -18.409 -10.163 1.00 93.44 93 PHE A O 1
ATOM 747 N N . TYR A 1 94 ? 9.290 -17.066 -8.808 1.00 93.50 94 TYR A N 1
ATOM 748 C CA . TYR A 1 94 ? 7.998 -17.322 -9.441 1.00 93.50 94 TYR A CA 1
ATOM 749 C C . TYR A 1 94 ? 7.765 -16.322 -10.574 1.00 93.50 94 TYR A C 1
ATOM 751 O O . TYR A 1 94 ? 8.151 -15.156 -10.474 1.00 93.50 94 TYR A O 1
ATOM 759 N N . ALA A 1 95 ? 7.147 -16.786 -11.657 1.00 92.31 95 ALA A N 1
ATOM 760 C CA . ALA A 1 95 ? 6.772 -15.954 -12.790 1.00 92.31 95 ALA A CA 1
ATOM 761 C C . ALA A 1 95 ? 5.246 -15.894 -12.874 1.00 92.31 95 ALA A C 1
ATOM 763 O O . ALA A 1 95 ? 4.590 -16.910 -13.100 1.00 92.31 95 ALA A O 1
ATOM 764 N N . GLU A 1 96 ? 4.697 -14.698 -12.696 1.00 93.50 96 GLU A N 1
ATOM 765 C CA . GLU A 1 96 ? 3.265 -14.429 -12.779 1.00 93.50 96 GLU A CA 1
ATOM 766 C C . GLU A 1 96 ? 2.971 -13.514 -13.969 1.00 93.50 96 GLU A C 1
ATOM 768 O O . GLU A 1 96 ? 3.803 -12.698 -14.379 1.00 93.50 96 GLU A O 1
ATOM 773 N N . ILE A 1 97 ? 1.778 -13.654 -14.545 1.00 95.12 97 ILE A N 1
ATOM 774 C CA . ILE A 1 97 ? 1.327 -12.774 -15.622 1.00 95.12 97 ILE A CA 1
ATOM 775 C C . ILE A 1 97 ? 1.006 -11.411 -15.012 1.00 95.12 97 ILE A C 1
ATOM 777 O O . ILE A 1 97 ? 0.213 -11.310 -14.079 1.00 95.12 97 ILE A O 1
ATOM 781 N N . LYS A 1 98 ? 1.586 -10.344 -15.569 1.00 94.88 98 LYS A N 1
ATOM 782 C CA . LYS A 1 98 ? 1.236 -8.981 -15.169 1.00 94.88 98 LYS A CA 1
ATOM 783 C C . LYS A 1 98 ? -0.154 -8.636 -15.702 1.00 94.88 98 LYS A C 1
ATOM 785 O O . LYS A 1 98 ? -0.296 -8.262 -16.866 1.00 94.88 98 LYS A O 1
ATOM 790 N N . TYR A 1 99 ? -1.156 -8.719 -14.839 1.00 94.75 99 TYR A N 1
ATOM 791 C CA . TYR A 1 99 ? -2.504 -8.267 -15.158 1.00 94.75 99 TYR A CA 1
ATOM 792 C C . TYR A 1 99 ? -2.529 -6.747 -15.375 1.00 94.75 99 TYR A C 1
ATOM 794 O O . TYR A 1 99 ? -1.886 -5.979 -14.650 1.00 94.75 99 TYR A O 1
ATOM 802 N N . ASP A 1 100 ? -3.250 -6.312 -16.407 1.00 94.12 100 ASP A N 1
ATOM 803 C CA . ASP A 1 100 ? -3.480 -4.896 -16.69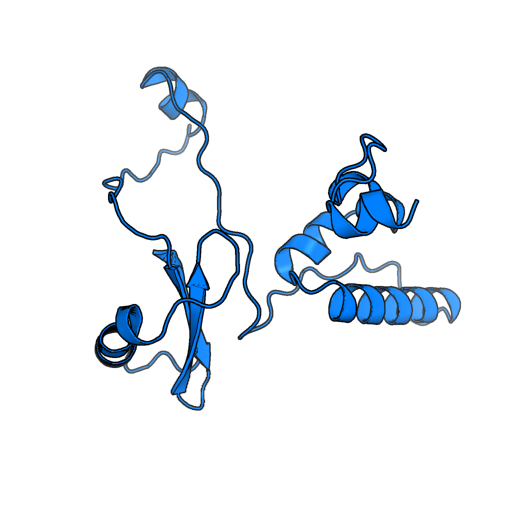7 1.00 94.12 100 ASP A CA 1
ATOM 804 C C . ASP A 1 100 ? -4.818 -4.461 -16.094 1.00 94.12 100 ASP A C 1
ATOM 806 O O . ASP A 1 100 ? -5.839 -4.363 -16.769 1.00 94.12 100 ASP A O 1
ATOM 810 N N . GLY A 1 101 ? -4.819 -4.312 -14.771 1.00 91.38 101 GLY A N 1
ATOM 811 C CA . GLY A 1 101 ? -6.005 -3.992 -13.987 1.00 91.38 101 GLY A CA 1
ATOM 812 C C . GLY A 1 101 ? -5.722 -2.989 -12.874 1.00 91.38 101 GLY A C 1
ATOM 813 O O . GLY A 1 101 ? -4.667 -2.350 -12.816 1.00 91.38 101 GLY A O 1
ATOM 814 N N . GLU A 1 102 ? -6.689 -2.851 -11.971 1.00 89.81 102 GLU A N 1
ATOM 815 C CA . GLU A 1 102 ? -6.525 -2.064 -10.753 1.00 89.81 102 GLU A CA 1
ATOM 816 C C . GLU A 1 102 ? -5.958 -2.942 -9.643 1.00 89.81 102 GLU A C 1
ATOM 818 O O . GLU A 1 102 ? -6.513 -3.989 -9.338 1.00 89.81 102 GLU A O 1
ATOM 823 N N . HIS A 1 103 ? -4.889 -2.470 -9.010 1.00 92.44 103 HIS A N 1
ATOM 824 C CA . HIS A 1 103 ? -4.360 -3.103 -7.809 1.00 92.44 103 HIS A CA 1
ATOM 825 C C . HIS A 1 103 ? -5.320 -2.890 -6.635 1.00 92.44 103 HIS A C 1
ATOM 827 O O . HIS A 1 103 ? -5.658 -1.742 -6.301 1.00 92.44 103 HIS A 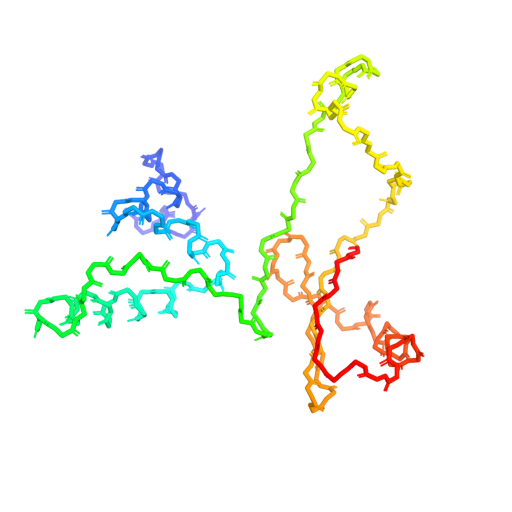O 1
ATOM 833 N N . LEU A 1 104 ? -5.693 -3.981 -5.981 1.00 93.69 104 LEU A N 1
ATOM 834 C CA . LEU A 1 104 ? -6.708 -4.075 -4.953 1.00 93.69 104 LEU A CA 1
ATOM 835 C C . LEU A 1 104 ? -6.198 -4.886 -3.757 1.00 93.69 104 LEU A C 1
ATOM 837 O O . LEU A 1 104 ? -6.067 -6.103 -3.803 1.00 93.69 104 LEU A O 1
ATOM 841 N N . GLN A 1 105 ? -6.024 -4.202 -2.634 1.00 94.06 105 GLN A N 1
ATOM 842 C CA . GLN A 1 105 ? -5.745 -4.832 -1.353 1.00 94.06 105 GLN A CA 1
ATOM 843 C C . GLN A 1 105 ? -7.055 -5.043 -0.585 1.00 94.06 105 GLN A C 1
ATOM 845 O O . GLN A 1 105 ? -7.787 -4.087 -0.309 1.00 94.06 105 GLN A O 1
ATOM 850 N N . VAL A 1 106 ? -7.355 -6.293 -0.233 1.00 93.75 106 VAL A N 1
ATOM 851 C CA . VAL A 1 106 ? -8.608 -6.693 0.423 1.00 93.75 106 VAL A CA 1
ATOM 852 C C . VAL A 1 106 ? -8.338 -7.061 1.871 1.00 93.75 106 VAL A C 1
ATOM 854 O O . VAL A 1 106 ? -7.571 -7.974 2.145 1.00 93.75 106 VAL A O 1
ATOM 857 N N . HIS A 1 107 ? -9.012 -6.396 2.802 1.00 93.81 107 HIS A N 1
ATOM 858 C CA . HIS A 1 107 ? -9.004 -6.754 4.217 1.00 93.81 107 HIS A CA 1
ATOM 859 C C . HIS A 1 107 ? -10.362 -7.332 4.591 1.00 93.81 107 HIS A C 1
ATOM 861 O O . HIS A 1 107 ? -11.394 -6.734 4.279 1.00 93.81 107 HIS A O 1
ATOM 867 N N . LYS A 1 108 ? -10.356 -8.455 5.308 1.00 92.12 108 LYS A N 1
ATOM 868 C CA . LYS A 1 108 ? -11.544 -9.084 5.891 1.00 92.12 108 LYS A CA 1
ATOM 869 C C . LYS A 1 108 ? -11.328 -9.306 7.384 1.00 92.12 108 LYS A C 1
ATOM 871 O O . LYS A 1 108 ? -10.258 -9.750 7.794 1.00 92.12 108 LYS A O 1
ATOM 876 N N . ASP A 1 109 ? -12.351 -8.998 8.170 1.00 91.56 109 ASP A N 1
ATOM 877 C CA . ASP A 1 109 ? -12.403 -9.220 9.619 1.00 91.56 109 ASP A CA 1
ATOM 878 C C . ASP A 1 109 ? -13.355 -10.363 9.988 1.00 91.56 109 ASP A C 1
ATOM 880 O O . ASP A 1 109 ? -14.215 -10.744 9.191 1.00 91.56 109 ASP A O 1
ATOM 884 N N . GLN A 1 110 ? -13.240 -10.859 11.222 1.00 86.44 110 GLN A N 1
ATOM 885 C CA . GLN A 1 110 ? -14.032 -11.961 11.775 1.00 86.44 110 GLN A CA 1
ATOM 886 C C . GLN A 1 110 ? -15.542 -11.675 11.714 1.00 86.44 110 GLN A C 1
ATOM 888 O O . GLN A 1 110 ? -16.351 -12.586 11.562 1.00 86.44 110 GLN A O 1
ATOM 893 N N . ALA A 1 111 ? -15.933 -10.396 11.753 1.00 85.38 111 ALA A N 1
ATOM 894 C CA . ALA A 1 111 ? -17.312 -9.942 11.575 1.00 85.38 111 ALA A CA 1
ATOM 895 C C . ALA A 1 111 ? -17.772 -9.862 10.098 1.00 85.38 111 ALA A C 1
ATOM 897 O O . ALA A 1 111 ? -18.791 -9.236 9.814 1.00 85.38 111 ALA A O 1
ATOM 898 N N . ASN A 1 112 ? -17.017 -10.429 9.146 1.00 83.75 11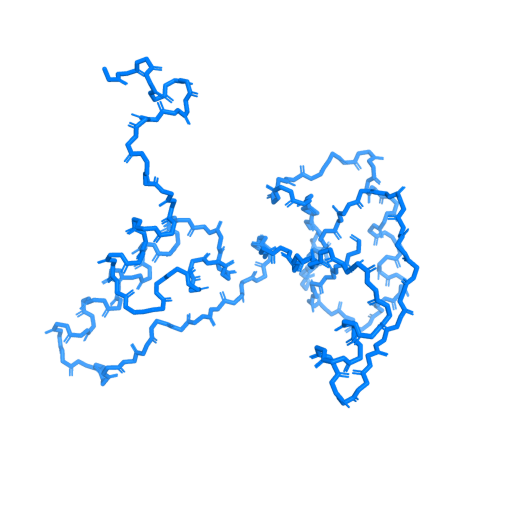2 ASN A N 1
ATOM 899 C CA . ASN A 1 112 ? -17.233 -10.320 7.695 1.00 83.75 112 ASN A CA 1
ATOM 900 C C . ASN A 1 112 ? -17.309 -8.872 7.178 1.00 83.75 112 ASN A C 1
ATOM 902 O O . ASN A 1 112 ? -17.970 -8.584 6.180 1.00 83.75 112 ASN A O 1
ATOM 906 N N . LYS A 1 113 ? -16.615 -7.945 7.846 1.00 89.00 113 LYS A N 1
ATOM 907 C CA . LYS A 1 113 ? -16.431 -6.583 7.341 1.00 89.00 113 LYS A CA 1
ATOM 908 C C . LYS A 1 113 ? -15.310 -6.585 6.316 1.00 89.00 113 LYS A C 1
ATOM 910 O O . LYS A 1 113 ? -14.240 -7.122 6.594 1.00 89.00 113 LYS A O 1
ATOM 915 N N . PHE A 1 114 ? -15.554 -5.956 5.172 1.00 90.81 114 PHE A N 1
ATOM 916 C CA . PHE A 1 114 ? -14.573 -5.819 4.105 1.00 90.81 114 PHE A CA 1
ATOM 917 C C . PHE A 1 114 ? -14.109 -4.373 3.977 1.00 90.81 114 PHE A C 1
ATOM 919 O O . PHE A 1 114 ? -14.912 -3.441 4.032 1.00 90.81 114 PHE A O 1
ATOM 926 N N . LYS A 1 115 ? -12.806 -4.193 3.776 1.00 92.00 115 LYS A N 1
ATOM 927 C CA . LYS A 1 115 ? -12.233 -2.938 3.294 1.00 92.00 115 LYS A CA 1
ATOM 928 C C . LYS A 1 115 ? -11.369 -3.218 2.082 1.00 92.00 115 LYS A C 1
ATOM 930 O O . LYS A 1 115 ? -10.645 -4.207 2.039 1.00 92.00 115 LYS A O 1
ATOM 935 N N . PHE A 1 116 ? -11.445 -2.308 1.128 1.00 93.25 116 PHE A N 1
ATOM 936 C CA . PHE A 1 116 ? -10.759 -2.410 -0.145 1.00 93.25 116 PHE A CA 1
ATOM 937 C C . PHE A 1 116 ? -9.911 -1.168 -0.343 1.00 93.25 116 PHE A C 1
ATOM 939 O O . PHE A 1 116 ? -10.431 -0.050 -0.294 1.00 93.25 116 PHE A O 1
ATOM 946 N N . PHE A 1 117 ? -8.622 -1.363 -0.579 1.00 93.81 117 PHE A N 1
ATOM 947 C CA . PHE A 1 117 ? -7.670 -0.283 -0.769 1.00 93.81 117 PHE A CA 1
ATOM 948 C C . PHE A 1 117 ? -7.036 -0.372 -2.153 1.00 93.81 117 PHE A C 1
ATOM 950 O O . PHE A 1 117 ? -6.645 -1.436 -2.618 1.00 93.81 117 PHE A O 1
ATOM 957 N N . SER A 1 118 ? -6.945 0.772 -2.823 1.00 92.88 118 SER A N 1
ATOM 958 C CA . SER A 1 118 ? -6.226 0.906 -4.091 1.00 92.88 118 SER A CA 1
ATOM 959 C C . SER A 1 118 ? -4.711 0.900 -3.871 1.00 92.88 118 SER A C 1
ATOM 961 O O . SER A 1 118 ? -4.236 1.079 -2.750 1.00 92.88 118 SER A O 1
ATOM 963 N N . ARG A 1 119 ? -3.935 0.877 -4.962 1.00 90.25 119 ARG A N 1
ATOM 964 C CA . ARG A 1 119 ? -2.477 1.128 -4.942 1.00 90.25 119 ARG A CA 1
ATOM 965 C C . ARG A 1 119 ? -2.061 2.375 -4.151 1.00 90.25 119 ARG A C 1
ATOM 967 O O . ARG A 1 119 ? -0.979 2.424 -3.580 1.00 90.25 119 ARG A O 1
ATOM 974 N N . SER A 1 120 ? -2.907 3.406 -4.158 1.00 89.44 120 SER A N 1
ATOM 975 C CA . SER A 1 120 ? -2.666 4.669 -3.447 1.00 89.44 120 SER A CA 1
ATOM 976 C C . SER A 1 120 ? -3.129 4.652 -1.987 1.00 89.44 120 SER A C 1
ATOM 978 O O . SER A 1 120 ? -3.185 5.708 -1.360 1.00 89.44 120 SER A O 1
ATOM 980 N N . LEU A 1 121 ? -3.499 3.475 -1.465 1.00 89.81 121 LEU A N 1
ATOM 981 C CA . LEU A 1 121 ? -3.961 3.233 -0.092 1.00 89.81 121 LEU A CA 1
ATOM 982 C C . LEU A 1 121 ? -5.291 3.937 0.233 1.00 89.81 121 LEU A C 1
ATOM 984 O O . LEU A 1 121 ? -5.716 4.016 1.382 1.00 89.81 121 LEU A O 1
ATOM 988 N N . LYS A 1 122 ? -5.977 4.438 -0.801 1.00 91.06 122 LYS A N 1
ATOM 989 C CA . LYS A 1 122 ? -7.311 5.041 -0.714 1.00 91.06 122 LYS A CA 1
ATOM 990 C C . LYS A 1 122 ? -8.401 3.982 -0.835 1.00 91.06 122 LYS A C 1
ATOM 992 O O . LYS A 1 122 ? -8.197 3.032 -1.598 1.00 91.06 122 LYS A O 1
ATOM 997 N N . PRO A 1 123 ? -9.557 4.182 -0.177 1.00 91.25 123 PRO A N 1
ATOM 998 C CA . PRO A 1 123 ? -10.702 3.299 -0.333 1.00 91.25 123 PRO A CA 1
ATOM 999 C C . PRO A 1 123 ? -11.156 3.243 -1.796 1.00 91.25 123 PRO A C 1
ATOM 1001 O O . PRO A 1 123 ? -11.194 4.269 -2.482 1.00 91.25 123 PRO A O 1
ATOM 1004 N N . VAL A 1 124 ? -11.474 2.039 -2.267 1.00 90.88 124 VAL A N 1
ATOM 1005 C CA . VAL A 1 124 ? -12.002 1.804 -3.620 1.00 90.88 124 VAL A CA 1
ATOM 1006 C C . VAL A 1 124 ? -13.508 2.064 -3.653 1.00 90.88 124 VAL A C 1
ATOM 1008 O O . VAL A 1 124 ? -14.199 1.912 -2.648 1.00 90.88 124 VAL A O 1
ATOM 1011 N N . ILE A 1 125 ? -14.014 2.497 -4.809 1.00 86.56 125 ILE A N 1
ATOM 1012 C CA . ILE A 1 125 ? -15.429 2.828 -4.996 1.00 86.56 125 ILE A CA 1
ATOM 1013 C C . ILE A 1 125 ? -16.274 1.549 -4.972 1.00 86.56 125 ILE A C 1
ATOM 1015 O O . ILE A 1 125 ? -15.967 0.586 -5.671 1.00 86.56 125 ILE A O 1
ATOM 1019 N N . GLU A 1 126 ? -17.370 1.581 -4.219 1.00 84.62 126 GLU A N 1
ATOM 1020 C CA . GLU A 1 126 ? -18.202 0.422 -3.877 1.00 84.62 126 GLU A CA 1
ATOM 1021 C C . GLU A 1 126 ? -18.731 -0.371 -5.085 1.00 84.62 126 GLU A C 1
ATOM 1023 O O . GLU A 1 126 ? -18.630 -1.596 -5.111 1.00 84.62 126 GLU A O 1
ATOM 1028 N N . HIS A 1 127 ? -19.172 0.308 -6.149 1.00 85.56 127 HIS A N 1
ATOM 1029 C CA . HIS A 1 127 ? -19.720 -0.355 -7.343 1.00 85.56 127 HIS A CA 1
ATOM 1030 C C . HIS A 1 127 ? -18.715 -1.253 -8.090 1.00 85.56 127 HIS A C 1
ATOM 1032 O O . HIS A 1 127 ? -19.123 -2.095 -8.884 1.00 85.56 127 HIS A O 1
ATOM 1038 N N . LYS A 1 128 ? -17.401 -1.086 -7.870 1.00 83.19 128 LYS A N 1
ATOM 1039 C CA . LYS A 1 128 ? -16.364 -1.933 -8.487 1.00 83.19 128 LYS A CA 1
ATOM 1040 C C . LYS A 1 128 ? -16.106 -3.230 -7.715 1.00 83.19 128 LYS A C 1
ATOM 1042 O O . LYS A 1 128 ? -15.553 -4.173 -8.269 1.00 83.19 128 LYS A O 1
ATOM 1047 N N . ILE A 1 129 ? -16.459 -3.259 -6.431 1.00 86.06 129 ILE A N 1
ATOM 1048 C CA . ILE A 1 129 ? -15.994 -4.259 -5.454 1.00 86.06 129 ILE A CA 1
ATOM 1049 C C . ILE A 1 129 ? -17.131 -5.083 -4.841 1.00 86.06 129 ILE A C 1
ATOM 1051 O O . ILE A 1 129 ? -16.874 -6.077 -4.162 1.00 86.06 129 ILE A O 1
ATOM 1055 N N . GLU A 1 130 ? -18.386 -4.710 -5.097 1.00 82.31 130 GLU A N 1
ATOM 1056 C CA . GLU A 1 130 ? -19.578 -5.346 -4.526 1.00 82.31 130 GLU A CA 1
ATOM 1057 C C . GLU A 1 130 ? -19.596 -6.868 -4.753 1.00 82.31 130 GLU A C 1
ATOM 1059 O O . GLU A 1 130 ? -19.812 -7.654 -3.828 1.00 82.31 130 GLU A O 1
ATOM 1064 N N . GLN A 1 131 ? -19.255 -7.301 -5.969 1.00 87.25 131 GLN A N 1
ATOM 1065 C CA . GLN A 1 131 ? -19.208 -8.720 -6.325 1.00 87.25 131 GLN A CA 1
ATOM 1066 C C . GLN A 1 131 ? -17.991 -9.448 -5.733 1.00 87.25 131 GLN A C 1
ATOM 1068 O O . GLN A 1 131 ? -18.070 -10.640 -5.434 1.00 87.25 131 GLN A O 1
ATOM 1073 N N . ILE A 1 132 ? -16.873 -8.746 -5.514 1.00 88.44 132 ILE A N 1
ATOM 1074 C CA . ILE A 1 132 ? -15.613 -9.343 -5.040 1.00 88.44 132 ILE A CA 1
ATOM 1075 C C . ILE A 1 132 ? -15.796 -9.932 -3.643 1.00 88.44 132 ILE A C 1
ATOM 1077 O O . ILE A 1 132 ? -15.362 -11.055 -3.387 1.00 88.44 132 ILE A O 1
ATOM 1081 N N . SER A 1 133 ? -16.516 -9.231 -2.765 1.00 85.88 133 SER A N 1
ATOM 1082 C CA . SER A 1 133 ? -16.815 -9.698 -1.404 1.00 85.88 133 SER A CA 1
ATOM 1083 C C . SER A 1 133 ? -17.455 -11.093 -1.401 1.00 85.88 133 SER A C 1
ATOM 1085 O O . SER A 1 133 ? -17.087 -11.956 -0.603 1.00 85.88 133 SER A O 1
ATOM 1087 N N . GLN A 1 134 ? -18.370 -11.352 -2.340 1.00 89.12 134 GLN A N 1
ATOM 1088 C CA . GLN A 1 134 ? -19.056 -12.639 -2.457 1.00 89.12 134 GLN A CA 1
ATOM 1089 C C . GLN A 1 134 ? -18.106 -13.759 -2.901 1.00 89.12 134 GLN A C 1
ATOM 1091 O O . GLN A 1 134 ? -18.176 -14.873 -2.377 1.00 89.12 134 GLN A O 1
ATOM 1096 N N . TYR A 1 135 ? -17.208 -13.476 -3.848 1.00 91.19 135 TYR A N 1
ATOM 1097 C CA . TYR A 1 135 ? -16.218 -14.448 -4.311 1.00 91.19 135 TYR A CA 1
ATOM 1098 C C . TYR A 1 135 ? -15.161 -14.744 -3.247 1.00 91.19 135 TYR A C 1
ATOM 1100 O O . TYR A 1 135 ? -14.802 -15.905 -3.068 1.00 91.19 135 TYR A O 1
ATOM 1108 N N . VAL A 1 136 ? -14.729 -13.738 -2.482 1.00 90.00 136 VAL A N 1
ATOM 1109 C CA . VAL A 1 136 ? -13.771 -13.923 -1.380 1.00 90.00 136 VAL A CA 1
ATOM 1110 C C . VAL A 1 136 ? -14.356 -14.825 -0.291 1.00 90.00 136 VAL A C 1
ATOM 1112 O O . VAL A 1 136 ? -13.669 -15.724 0.189 1.00 90.00 136 VAL A O 1
ATOM 1115 N N . LEU A 1 137 ? -15.636 -14.661 0.064 1.00 88.31 137 LEU A N 1
ATOM 1116 C CA . LEU A 1 137 ? -16.301 -15.550 1.026 1.00 88.31 137 LEU A CA 1
ATOM 1117 C C . LEU A 1 137 ? -16.374 -17.004 0.537 1.00 88.31 137 LEU A C 1
ATOM 1119 O O . LEU A 1 137 ? -16.180 -17.921 1.332 1.00 88.31 137 LEU A O 1
ATOM 1123 N N . LYS A 1 138 ? -16.619 -17.218 -0.761 1.00 90.25 138 LYS A N 1
ATOM 1124 C CA . LYS A 1 138 ? -16.646 -18.560 -1.367 1.00 90.25 138 LYS A CA 1
ATOM 1125 C C . LYS A 1 138 ? -15.253 -19.189 -1.455 1.00 90.25 138 LYS A C 1
ATOM 1127 O O . LYS A 1 138 ? -15.120 -20.385 -1.219 1.00 90.25 138 LYS A O 1
ATOM 1132 N N . ALA A 1 139 ? -14.234 -18.397 -1.786 1.00 91.75 139 ALA A N 1
ATOM 1133 C CA . ALA A 1 139 ? -12.855 -18.860 -1.921 1.00 91.75 139 ALA A CA 1
ATOM 1134 C C . ALA A 1 139 ? -12.212 -19.197 -0.564 1.00 91.75 139 ALA A C 1
ATOM 1136 O O . ALA A 1 139 ? -11.453 -20.159 -0.466 1.00 91.75 139 ALA A O 1
ATOM 1137 N N . PHE A 1 140 ? -12.547 -18.445 0.493 1.00 91.38 140 PHE A N 1
ATOM 1138 C CA . PHE A 1 140 ? -11.958 -18.591 1.828 1.00 91.38 140 PHE A CA 1
ATOM 1139 C C . PHE A 1 140 ? -13.015 -18.894 2.907 1.00 91.38 140 PHE A C 1
ATOM 1141 O O . PHE A 1 140 ? -13.252 -18.066 3.793 1.00 91.38 140 PHE A O 1
ATOM 1148 N N . PRO A 1 141 ? -13.624 -20.096 2.904 1.00 85.62 141 PRO A N 1
ATOM 1149 C CA . PRO A 1 141 ? -14.700 -20.445 3.836 1.00 85.62 141 PRO A CA 1
ATOM 1150 C C . PRO A 1 141 ? -14.245 -20.528 5.303 1.00 85.62 141 PRO A C 1
ATOM 1152 O O . PRO A 1 141 ? -15.050 -20.319 6.202 1.00 85.62 141 PRO A O 1
ATOM 1155 N N . LYS A 1 142 ? -12.960 -20.817 5.556 1.00 87.38 142 LYS A N 1
ATOM 1156 C CA . LYS A 1 142 ? -12.366 -20.902 6.907 1.00 87.38 142 LYS A CA 1
ATOM 1157 C C . LYS A 1 142 ? -11.533 -19.674 7.296 1.00 87.38 142 LYS A C 1
ATOM 1159 O O . LYS A 1 142 ? -10.965 -19.644 8.381 1.00 87.38 142 LYS A O 1
ATOM 1164 N N . GLY A 1 143 ? -11.397 -18.694 6.404 1.00 83.94 143 GLY A N 1
ATOM 1165 C CA . GLY A 1 143 ? -10.571 -17.515 6.655 1.00 83.94 143 GLY A CA 1
ATOM 1166 C C . GLY A 1 143 ? -11.355 -16.468 7.433 1.00 83.94 143 GLY A C 1
ATOM 1167 O O . GLY A 1 143 ? -12.109 -15.714 6.822 1.00 83.94 143 GLY A O 1
ATOM 1168 N N . GLU A 1 144 ? -11.212 -16.429 8.757 1.00 85.88 144 GLU A N 1
ATOM 1169 C CA . GLU A 1 144 ? -11.920 -15.455 9.602 1.00 85.88 144 GLU A CA 1
ATOM 1170 C C . GLU A 1 144 ? -11.387 -14.032 9.404 1.00 85.88 144 GLU A C 1
ATOM 1172 O O . GLU A 1 144 ? -12.163 -13.120 9.131 1.00 85.88 144 GLU A O 1
ATOM 1177 N N . SER A 1 145 ? -10.068 -13.853 9.471 1.00 91.38 145 SER A N 1
ATOM 1178 C CA . SER A 1 145 ? -9.387 -12.583 9.222 1.00 91.38 145 SER A CA 1
ATOM 1179 C C . SER A 1 145 ? -8.256 -12.776 8.215 1.00 91.38 145 SER A C 1
ATOM 1181 O O . SER A 1 145 ? -7.491 -13.737 8.289 1.00 91.38 145 SER A O 1
ATOM 1183 N N . LEU A 1 146 ? -8.189 -11.900 7.212 1.00 92.31 146 LEU A N 1
ATOM 1184 C CA . LEU A 1 146 ? -7.227 -12.023 6.115 1.00 92.31 146 LEU A CA 1
ATOM 1185 C C . LEU A 1 146 ? -6.949 -10.682 5.441 1.00 92.31 146 LEU A C 1
ATOM 1187 O O . LEU A 1 146 ? -7.785 -9.774 5.445 1.00 92.31 146 LEU A O 1
ATOM 1191 N N . ILE A 1 147 ? -5.759 -10.597 4.851 1.00 93.12 147 ILE A N 1
ATOM 1192 C CA . ILE A 1 147 ? -5.325 -9.525 3.959 1.00 93.12 147 ILE A CA 1
ATOM 1193 C C . ILE A 1 147 ? -4.897 -10.200 2.655 1.00 93.12 147 ILE A C 1
ATOM 1195 O O . ILE A 1 147 ? -4.075 -11.115 2.688 1.00 93.12 147 ILE A O 1
ATOM 1199 N N . LEU A 1 148 ? -5.481 -9.786 1.533 1.00 93.38 148 LEU A N 1
ATOM 1200 C CA . LEU A 1 148 ? -5.155 -10.274 0.191 1.00 93.38 148 LEU A CA 1
ATOM 1201 C C . LEU A 1 148 ? -4.622 -9.124 -0.654 1.00 93.38 148 LEU A C 1
ATOM 1203 O O . LEU A 1 148 ? -5.054 -7.983 -0.482 1.00 93.38 148 LEU A O 1
ATOM 1207 N N . ASP A 1 149 ? -3.730 -9.456 -1.577 1.00 93.00 149 ASP A N 1
ATOM 1208 C CA . ASP A 1 149 ? -3.121 -8.536 -2.533 1.00 93.00 149 ASP A CA 1
ATOM 1209 C C . ASP A 1 149 ? -3.386 -9.056 -3.951 1.00 93.00 149 ASP A C 1
ATOM 1211 O O . ASP A 1 149 ? -3.281 -10.265 -4.181 1.00 93.00 149 ASP A O 1
ATOM 1215 N N . GLY A 1 150 ? -3.787 -8.175 -4.870 1.00 87.69 150 GLY A N 1
ATOM 1216 C CA . GLY A 1 150 ? -4.192 -8.540 -6.231 1.00 87.69 150 GLY A CA 1
ATOM 1217 C C . GLY A 1 150 ? -4.366 -7.355 -7.161 1.00 87.69 150 GLY A C 1
ATOM 1218 O O . GLY A 1 150 ? -4.318 -6.202 -6.680 1.00 87.69 150 GLY A O 1
#

pLDDT: mean 86.87, std 8.5, range [52.06, 95.5]

Foldseek 3Di:
DVVCVVVVHPPPPDDPCNVQCVLDPCRVVLCQQQVDPVVSVVLSVVVVVCVVVVNDDPDDSDNDHDFPGDHQDDDDDDDPDPVVVCVVCVVDDDDDDDDPDWKWKWWAALVLDIFIATNVRDTDDCVVCVVVSVVVCVVCVPPNTDIDID

Organism: NCBI:txid392033